Protein AF-A0A2V7K8F1-F1 (afdb_monomer)

Structure (mmCIF, N/CA/C/O backbone):
data_AF-A0A2V7K8F1-F1
#
_entry.id   AF-A0A2V7K8F1-F1
#
loop_
_atom_site.group_PDB
_atom_site.id
_atom_site.type_symbol
_atom_site.label_atom_id
_atom_site.label_alt_id
_atom_site.label_comp_id
_atom_site.label_asym_id
_atom_site.label_entity_id
_atom_site.label_seq_id
_atom_site.pdbx_PDB_ins_code
_atom_site.Cartn_x
_atom_site.Cartn_y
_atom_site.Cartn_z
_atom_site.occupancy
_atom_site.B_iso_or_equiv
_atom_site.auth_seq_id
_atom_site.auth_comp_id
_atom_site.auth_asym_id
_atom_site.auth_atom_id
_atom_site.pdbx_PDB_model_num
ATOM 1 N N . MET A 1 1 ? 19.273 -33.110 10.578 1.00 36.97 1 MET A N 1
ATOM 2 C CA . MET A 1 1 ? 19.042 -33.023 9.119 1.00 36.97 1 MET A CA 1
ATOM 3 C C . MET A 1 1 ? 17.799 -32.182 8.877 1.00 36.97 1 MET A C 1
ATOM 5 O O . MET A 1 1 ? 16.711 -32.636 9.210 1.00 36.97 1 MET A O 1
ATOM 9 N N . ALA A 1 2 ? 17.944 -30.954 8.376 1.00 42.84 2 ALA A N 1
ATOM 10 C CA . ALA A 1 2 ? 16.789 -30.142 8.000 1.00 42.84 2 ALA A CA 1
ATOM 11 C C . ALA A 1 2 ? 16.187 -30.711 6.704 1.00 42.84 2 ALA A C 1
ATOM 13 O O . ALA A 1 2 ? 16.859 -30.762 5.674 1.00 42.84 2 ALA A O 1
ATOM 14 N N . LYS A 1 3 ? 14.945 -31.201 6.762 1.00 48.69 3 LYS A N 1
ATOM 15 C CA . LYS A 1 3 ? 14.177 -31.565 5.565 1.00 48.69 3 LYS A CA 1
ATOM 16 C C . LYS A 1 3 ? 13.673 -30.269 4.939 1.00 48.69 3 LYS A C 1
ATOM 18 O O . LYS A 1 3 ? 12.760 -29.650 5.474 1.00 48.69 3 LYS A O 1
ATOM 23 N N . PHE A 1 4 ? 14.273 -29.852 3.830 1.00 51.81 4 PHE A N 1
ATOM 24 C CA . PHE A 1 4 ? 13.765 -28.722 3.060 1.00 51.81 4 PHE A CA 1
ATOM 25 C C . PHE A 1 4 ? 12.482 -29.146 2.340 1.00 51.81 4 PHE A C 1
ATOM 27 O O . PHE A 1 4 ? 12.483 -30.112 1.572 1.00 51.81 4 PHE A O 1
ATOM 34 N N . LEU A 1 5 ? 11.383 -28.438 2.599 1.00 60.62 5 LEU A N 1
ATOM 35 C CA . LEU A 1 5 ? 10.164 -28.553 1.806 1.00 60.62 5 LEU A CA 1
ATOM 36 C C . LEU A 1 5 ? 10.494 -28.114 0.374 1.00 60.62 5 LEU A C 1
ATOM 38 O O . LEU A 1 5 ? 10.787 -26.946 0.126 1.00 60.62 5 LEU A O 1
ATOM 42 N N . ARG A 1 6 ? 10.474 -29.058 -0.575 1.00 61.72 6 ARG A N 1
ATOM 43 C CA . ARG A 1 6 ? 10.545 -28.755 -2.011 1.00 61.72 6 ARG A CA 1
ATOM 44 C C . ARG A 1 6 ? 9.209 -28.153 -2.441 1.00 61.72 6 ARG A C 1
ATOM 46 O O . ARG A 1 6 ? 8.339 -28.862 -2.933 1.00 61.72 6 ARG A O 1
ATOM 53 N N . LEU A 1 7 ? 9.034 -26.860 -2.190 1.00 68.44 7 LEU A N 1
ATOM 54 C CA . LEU A 1 7 ? 7.883 -26.106 -2.674 1.00 68.44 7 LEU A CA 1
ATOM 55 C C . LEU A 1 7 ? 8.016 -25.889 -4.185 1.00 68.44 7 LEU A C 1
ATOM 57 O O . LEU A 1 7 ? 9.089 -25.532 -4.678 1.00 68.44 7 LEU A O 1
ATOM 61 N N . HIS A 1 8 ? 6.929 -26.108 -4.926 1.00 70.19 8 HIS A N 1
ATOM 62 C CA . HIS A 1 8 ? 6.876 -25.765 -6.343 1.00 70.19 8 HIS A CA 1
ATOM 63 C C . HIS A 1 8 ? 6.967 -24.235 -6.511 1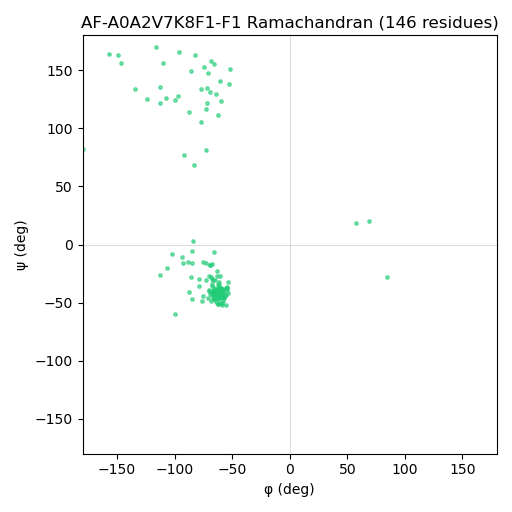.00 70.19 8 HIS A C 1
ATOM 65 O O . HIS A 1 8 ? 6.604 -23.476 -5.610 1.00 70.19 8 HIS A O 1
ATOM 71 N N . ARG A 1 9 ? 7.434 -23.749 -7.672 1.00 61.50 9 ARG A N 1
ATOM 72 C CA . ARG A 1 9 ? 7.704 -22.313 -7.918 1.00 61.50 9 ARG A CA 1
ATOM 73 C C . ARG A 1 9 ? 6.507 -21.399 -7.617 1.00 61.50 9 ARG A C 1
ATOM 75 O O . ARG A 1 9 ? 6.703 -20.277 -7.167 1.00 61.50 9 ARG A O 1
ATOM 82 N N . ASN A 1 10 ? 5.289 -21.896 -7.823 1.00 63.84 10 ASN A N 1
ATOM 83 C CA . ASN A 1 10 ? 4.044 -21.155 -7.580 1.00 63.84 10 ASN A CA 1
ATOM 84 C C . ASN A 1 10 ? 3.522 -21.291 -6.137 1.00 63.84 10 ASN A C 1
ATOM 86 O O . ASN A 1 10 ? 2.702 -20.485 -5.696 1.00 63.84 10 ASN A O 1
ATOM 90 N N . ASP A 1 11 ? 4.032 -22.266 -5.385 1.00 71.62 11 ASP A N 1
ATOM 91 C CA . ASP A 1 11 ? 3.659 -22.485 -3.987 1.00 71.62 11 ASP A CA 1
ATOM 92 C C . ASP A 1 11 ? 4.511 -21.623 -3.057 1.00 71.62 11 ASP A C 1
ATOM 94 O O . ASP A 1 11 ? 4.031 -21.190 -2.016 1.00 71.62 11 ASP A O 1
ATOM 98 N N . LEU A 1 12 ? 5.740 -21.285 -3.465 1.00 70.88 12 LEU A N 1
ATOM 99 C CA . LEU A 1 12 ? 6.649 -20.406 -2.722 1.00 70.88 12 LEU A CA 1
ATOM 100 C C . LEU A 1 12 ? 6.033 -19.032 -2.388 1.00 70.88 12 LEU A C 1
ATOM 102 O O . LEU A 1 12 ? 6.005 -18.689 -1.207 1.00 70.88 12 LEU A O 1
ATOM 106 N N . PRO A 1 13 ? 5.472 -18.260 -3.345 1.00 67.62 13 PRO A N 1
ATOM 107 C CA . PRO A 1 13 ? 4.810 -16.991 -3.033 1.00 67.62 13 PRO A CA 1
ATOM 108 C C . PRO A 1 13 ? 3.596 -17.161 -2.115 1.00 67.62 13 PRO A C 1
ATOM 110 O O . PRO A 1 13 ? 3.310 -16.302 -1.282 1.00 67.62 13 PRO A O 1
ATOM 113 N N . THR A 1 14 ? 2.878 -18.277 -2.252 1.00 70.12 14 THR A N 1
ATOM 114 C CA . THR A 1 14 ? 1.698 -18.579 -1.438 1.00 70.12 14 THR A CA 1
ATOM 115 C C . THR A 1 14 ? 2.099 -18.912 -0.004 1.00 70.12 14 THR A C 1
ATOM 117 O O . THR A 1 14 ? 1.523 -18.356 0.928 1.00 70.12 14 THR A O 1
ATOM 120 N N . CYS A 1 15 ? 3.112 -19.757 0.185 1.00 68.50 15 CYS A N 1
ATOM 121 C CA . CYS A 1 15 ? 3.670 -20.109 1.485 1.00 68.50 15 CYS A CA 1
ATOM 122 C C . CYS A 1 15 ? 4.319 -18.905 2.164 1.00 68.50 15 CYS A C 1
ATOM 124 O O . CYS A 1 15 ? 4.002 -18.655 3.318 1.00 68.50 15 CYS A O 1
ATOM 126 N N . ALA A 1 16 ? 5.113 -18.106 1.446 1.00 67.50 16 ALA A N 1
ATOM 127 C CA . ALA A 1 16 ? 5.684 -16.868 1.975 1.00 67.50 16 ALA A CA 1
ATOM 128 C C . ALA A 1 16 ? 4.586 -15.893 2.428 1.00 67.50 16 ALA A C 1
ATOM 130 O O . ALA A 1 16 ? 4.674 -15.309 3.504 1.00 67.50 16 ALA A O 1
ATOM 131 N N . ARG A 1 17 ? 3.494 -15.768 1.659 1.00 66.31 17 ARG A N 1
ATOM 132 C CA . ARG A 1 17 ? 2.326 -14.974 2.065 1.00 66.31 17 ARG A CA 1
ATOM 133 C C . ARG A 1 17 ? 1.648 -15.541 3.313 1.00 66.31 17 ARG A C 1
ATOM 135 O O . ARG A 1 17 ? 1.252 -14.769 4.177 1.00 66.31 17 ARG A O 1
ATOM 142 N N . VAL A 1 18 ? 1.493 -16.861 3.406 1.00 66.69 18 VAL A N 1
ATOM 143 C CA . VAL A 1 18 ? 0.885 -17.529 4.569 1.00 66.69 18 VAL A CA 1
ATOM 144 C C . VAL A 1 18 ? 1.768 -17.400 5.810 1.00 66.69 18 VAL A C 1
ATOM 146 O O . VAL A 1 18 ? 1.238 -17.154 6.887 1.00 66.69 18 VAL A O 1
ATOM 149 N N . GLU A 1 19 ? 3.087 -17.531 5.684 1.00 65.81 19 GLU A N 1
ATOM 150 C CA . GLU A 1 19 ? 4.033 -17.334 6.787 1.00 65.81 19 GLU A CA 1
ATOM 151 C C . GLU A 1 19 ? 4.045 -15.884 7.259 1.00 65.81 19 GLU A C 1
ATOM 153 O O . GLU A 1 19 ? 3.835 -15.652 8.444 1.00 65.81 19 GLU A O 1
ATOM 158 N N . ARG A 1 20 ? 4.120 -14.906 6.347 1.00 62.34 20 ARG A N 1
ATOM 159 C CA . ARG A 1 20 ? 3.976 -13.484 6.701 1.00 62.34 20 ARG A CA 1
ATOM 160 C C . ARG A 1 20 ? 2.636 -13.208 7.375 1.00 62.34 20 ARG A C 1
ATOM 162 O O . ARG A 1 20 ? 2.586 -12.568 8.414 1.00 62.34 20 ARG A O 1
ATOM 169 N N . ALA A 1 21 ? 1.535 -13.746 6.849 1.00 59.69 21 ALA A N 1
ATOM 170 C CA . ALA A 1 21 ? 0.218 -13.595 7.470 1.00 59.69 21 ALA A CA 1
ATOM 171 C C . ALA A 1 21 ? 0.127 -14.248 8.865 1.00 59.69 21 ALA A C 1
ATOM 173 O O . ALA A 1 21 ? -0.667 -13.801 9.693 1.00 59.69 21 ALA A O 1
ATOM 174 N N . ARG A 1 22 ? 0.928 -15.289 9.138 1.00 56.00 22 ARG A N 1
ATOM 175 C CA . ARG A 1 22 ? 1.053 -15.925 10.460 1.00 56.00 22 ARG A CA 1
ATOM 176 C C . ARG A 1 22 ? 1.949 -15.120 11.405 1.00 56.00 22 ARG A C 1
ATOM 178 O O . ARG A 1 22 ? 1.626 -15.045 12.586 1.00 56.00 22 ARG A O 1
ATOM 185 N N . GLU A 1 23 ? 3.009 -14.486 10.903 1.00 55.19 23 GLU A N 1
ATOM 186 C CA . GLU A 1 23 ? 3.848 -13.546 11.667 1.00 55.19 23 GLU A CA 1
ATOM 187 C C . GLU A 1 23 ? 3.092 -12.262 12.044 1.00 55.19 23 GLU A C 1
ATOM 189 O O . GLU A 1 23 ? 3.317 -11.703 13.115 1.00 55.19 23 GLU A O 1
ATOM 194 N N . VAL A 1 24 ? 2.129 -11.830 11.219 1.00 52.22 24 VAL A N 1
ATOM 195 C CA . VAL A 1 24 ? 1.341 -10.593 11.410 1.00 52.22 24 VAL A CA 1
ATOM 196 C C . VAL A 1 24 ? 0.431 -10.619 12.652 1.00 52.22 24 VAL A C 1
ATOM 198 O O . VAL A 1 24 ? -0.123 -9.590 13.050 1.00 52.22 24 VAL A O 1
ATOM 201 N N . VAL A 1 25 ? 0.319 -11.744 13.363 1.00 47.34 25 VAL A N 1
ATOM 202 C CA . VAL A 1 25 ? -0.345 -11.774 14.675 1.00 47.34 25 VAL A CA 1
ATOM 203 C C . VAL A 1 25 ? 0.645 -11.335 15.768 1.00 47.34 25 VAL A C 1
ATOM 205 O O . VAL A 1 25 ? 1.056 -12.130 16.610 1.00 47.34 25 VAL A O 1
ATOM 208 N N . GLY A 1 26 ? 1.043 -10.050 15.774 1.00 48.94 26 GLY A N 1
ATOM 209 C CA . GLY A 1 26 ? 2.011 -9.567 16.770 1.00 48.94 26 GLY A CA 1
ATOM 210 C C . GLY A 1 26 ? 2.449 -8.090 16.758 1.00 48.94 26 GLY A C 1
ATOM 211 O O . GLY A 1 26 ? 3.577 -7.779 16.411 1.00 48.94 26 GLY A O 1
ATOM 212 N N . ARG A 1 27 ? 1.624 -7.219 17.360 1.00 54.94 27 ARG A N 1
ATOM 213 C CA . ARG A 1 27 ? 1.977 -6.053 18.222 1.00 54.94 27 ARG A CA 1
ATOM 214 C C . ARG A 1 27 ? 2.338 -4.664 17.664 1.00 54.94 27 ARG A C 1
ATOM 216 O O . ARG A 1 27 ? 2.059 -3.718 18.407 1.00 54.94 27 ARG A O 1
ATOM 223 N N . ARG A 1 28 ? 2.896 -4.448 16.466 1.00 73.88 28 ARG A N 1
ATOM 224 C CA . ARG A 1 28 ? 3.300 -3.077 16.060 1.00 73.88 28 ARG A CA 1
ATOM 225 C C . ARG A 1 28 ? 2.246 -2.387 15.184 1.00 73.88 28 ARG A C 1
ATOM 227 O O . ARG A 1 28 ? 1.751 -2.951 14.215 1.00 73.88 28 ARG A O 1
ATOM 234 N N . ARG A 1 29 ? 1.846 -1.167 15.570 1.00 83.31 29 ARG A N 1
ATOM 235 C CA . ARG A 1 29 ? 0.940 -0.340 14.757 1.00 83.31 29 ARG A CA 1
ATOM 236 C C . ARG A 1 29 ? 1.683 0.15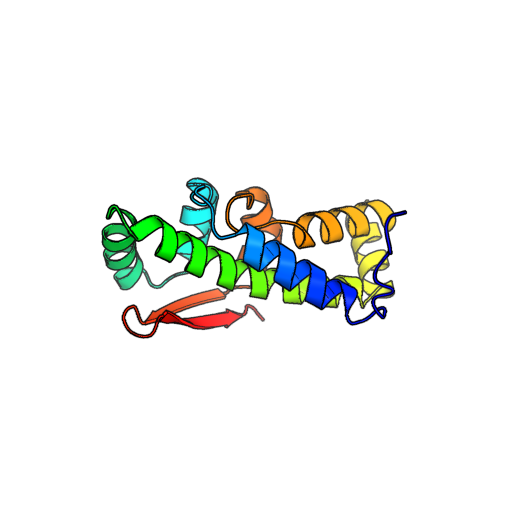3 13.507 1.00 83.31 29 ARG A C 1
ATOM 238 O O . ARG A 1 29 ? 2.878 0.430 13.625 1.00 83.31 29 ARG A O 1
ATOM 245 N N . PRO A 1 30 ? 0.984 0.324 12.370 1.00 87.88 30 PRO A N 1
ATOM 246 C CA . PRO A 1 30 ? 1.539 1.001 11.204 1.00 87.88 30 PRO A CA 1
ATOM 247 C C . PRO A 1 30 ? 2.120 2.368 11.562 1.00 87.88 30 PRO A C 1
ATOM 249 O O . PRO A 1 30 ? 1.622 3.032 12.484 1.00 87.88 30 PRO A O 1
ATOM 252 N N . ASP A 1 31 ? 3.128 2.802 10.805 1.00 92.19 31 ASP A N 1
ATOM 253 C CA . ASP A 1 31 ? 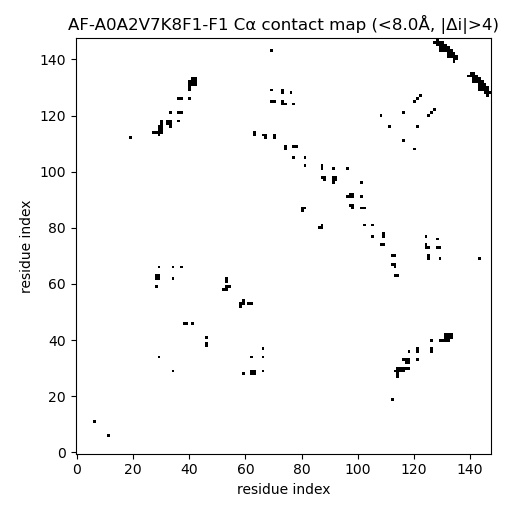3.709 4.131 10.962 1.00 92.19 31 ASP A CA 1
ATOM 254 C C . ASP A 1 31 ? 2.623 5.223 10.906 1.00 92.19 31 ASP A C 1
ATOM 256 O O . ASP A 1 31 ? 1.680 5.179 10.110 1.00 92.19 31 ASP A O 1
ATOM 260 N N . VAL A 1 32 ? 2.738 6.221 11.786 1.00 91.88 32 VAL A N 1
ATOM 261 C CA . VAL A 1 32 ? 1.706 7.254 11.955 1.00 91.88 32 VAL A CA 1
ATOM 262 C C . VAL A 1 32 ? 1.597 8.142 10.716 1.00 91.88 32 VAL A C 1
ATOM 264 O O . VAL A 1 32 ? 0.496 8.586 10.382 1.00 91.88 32 VAL A O 1
ATOM 267 N N . ARG A 1 33 ? 2.711 8.431 10.035 1.00 95.38 33 ARG A N 1
ATOM 268 C CA . ARG A 1 33 ? 2.709 9.244 8.813 1.00 95.38 33 ARG A CA 1
ATOM 269 C C . ARG A 1 33 ? 2.186 8.428 7.634 1.00 95.38 33 ARG A C 1
ATOM 271 O O . ARG A 1 33 ? 1.298 8.920 6.941 1.00 95.38 33 ARG A O 1
ATOM 278 N N . ALA A 1 34 ? 2.623 7.178 7.480 1.00 94.62 34 ALA A N 1
ATOM 279 C CA . ALA A 1 34 ? 2.088 6.268 6.464 1.00 94.62 34 ALA A CA 1
ATOM 280 C C . ALA A 1 34 ? 0.564 6.099 6.609 1.00 94.62 34 ALA A C 1
ATOM 282 O O . ALA A 1 34 ? -0.187 6.231 5.640 1.00 94.62 34 ALA A O 1
ATOM 283 N N . TRP A 1 35 ? 0.084 5.924 7.845 1.00 93.88 35 TRP A N 1
ATOM 284 C CA . TRP A 1 35 ? -1.343 5.865 8.148 1.00 93.88 35 TRP A CA 1
ATOM 285 C C . TRP A 1 35 ? -2.095 7.135 7.746 1.00 93.88 35 TRP A C 1
ATOM 287 O O . TRP A 1 35 ? -3.181 7.040 7.181 1.00 93.88 35 TRP A O 1
ATOM 297 N N . LYS A 1 36 ? -1.545 8.325 8.012 1.00 93.88 36 LYS A N 1
ATOM 298 C CA . LYS A 1 36 ? -2.188 9.591 7.621 1.00 93.88 36 LYS A CA 1
ATOM 299 C C . LYS A 1 36 ? -2.342 9.710 6.106 1.00 93.88 36 LYS A C 1
ATOM 301 O O . LYS A 1 36 ? -3.408 10.124 5.658 1.00 93.88 36 LYS A O 1
ATOM 306 N N . LEU A 1 37 ? -1.322 9.320 5.339 1.00 95.56 37 LEU A N 1
ATOM 307 C CA . LEU A 1 37 ? -1.378 9.318 3.873 1.00 95.56 37 LEU A CA 1
ATOM 308 C C . LEU A 1 37 ? -2.477 8.380 3.362 1.00 95.56 37 LEU A C 1
ATOM 310 O O . LEU A 1 37 ? -3.296 8.771 2.535 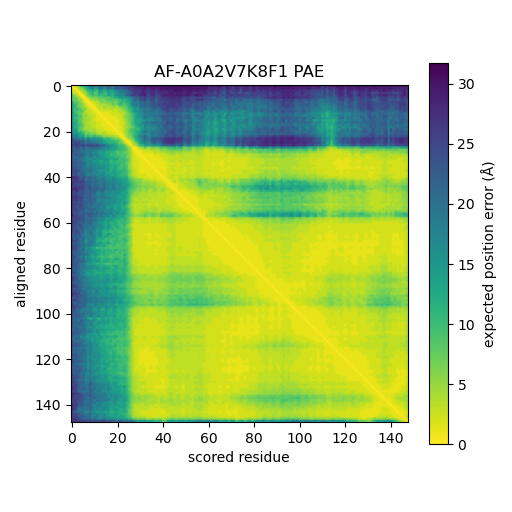1.00 95.56 37 LEU A O 1
ATOM 314 N N . MET A 1 38 ? -2.557 7.168 3.913 1.00 92.62 38 MET A N 1
ATOM 315 C CA . MET A 1 38 ? -3.609 6.215 3.556 1.00 92.62 38 MET A CA 1
ATOM 316 C C . MET A 1 38 ? -5.000 6.684 3.984 1.00 92.62 38 MET A C 1
ATOM 318 O O . MET A 1 38 ? -5.955 6.547 3.224 1.00 92.62 38 MET A O 1
ATOM 322 N N . LEU A 1 39 ? -5.135 7.266 5.177 1.00 93.06 39 LEU A N 1
ATOM 323 C CA . LEU A 1 39 ? -6.404 7.799 5.666 1.00 93.06 39 LEU A CA 1
ATOM 324 C C . LEU A 1 39 ? -6.924 8.929 4.772 1.00 93.06 39 LEU A C 1
ATOM 326 O O . LEU A 1 39 ? -8.132 9.015 4.560 1.00 93.06 39 LEU A O 1
ATOM 330 N N . ALA A 1 40 ? -6.028 9.748 4.216 1.00 93.06 40 ALA A N 1
ATOM 331 C CA . ALA A 1 40 ? -6.379 10.845 3.320 1.00 93.06 40 ALA A CA 1
ATOM 332 C C . ALA A 1 40 ? -7.039 10.378 2.008 1.00 93.06 40 ALA A C 1
ATOM 334 O O . ALA A 1 40 ? -7.786 11.144 1.406 1.00 93.06 40 ALA A O 1
ATOM 335 N N . LEU A 1 41 ? -6.819 9.122 1.596 1.00 91.50 41 LEU A N 1
ATOM 336 C CA . LEU A 1 41 ? -7.514 8.500 0.462 1.00 91.50 41 LEU A CA 1
ATOM 337 C C . LEU A 1 41 ? -8.968 8.096 0.786 1.00 91.50 41 LEU A C 1
ATOM 339 O O . LEU A 1 41 ? -9.735 7.775 -0.119 1.00 91.50 41 LEU A O 1
ATOM 343 N N . GLY A 1 42 ? -9.353 8.054 2.063 1.00 88.12 42 GLY A N 1
ATOM 344 C CA . GLY A 1 42 ? -10.717 7.730 2.482 1.00 88.12 42 GLY A CA 1
ATOM 345 C C . GLY A 1 42 ? -11.659 8.934 2.408 1.00 88.12 42 GLY A C 1
ATOM 346 O O . GLY A 1 42 ? -11.227 10.085 2.395 1.00 88.12 42 GLY A O 1
ATOM 347 N N . GLU A 1 43 ? -12.969 8.693 2.430 1.00 84.00 43 GLU A N 1
ATOM 348 C CA . GLU A 1 43 ? -13.973 9.766 2.422 1.00 84.00 43 GLU A CA 1
ATOM 349 C C . GLU A 1 43 ? -13.889 10.652 3.693 1.00 84.00 43 GLU A C 1
ATOM 351 O O . GLU A 1 43 ? -13.929 10.112 4.807 1.00 84.00 43 GLU A O 1
ATOM 356 N N . PRO A 1 44 ? -13.840 12.000 3.590 1.00 81.62 44 PRO A N 1
ATOM 357 C CA . PRO A 1 44 ? -13.592 12.894 4.732 1.00 81.62 44 PRO A CA 1
ATOM 358 C C . PRO A 1 44 ? -14.548 12.712 5.921 1.00 81.62 44 PRO A C 1
ATOM 360 O O . PRO A 1 44 ? -14.136 12.790 7.082 1.00 81.62 44 PRO A O 1
ATOM 363 N N . ALA A 1 45 ? -15.827 12.435 5.652 1.00 78.06 45 ALA A N 1
ATOM 364 C CA . ALA A 1 45 ? -16.822 12.183 6.692 1.00 78.06 45 ALA A CA 1
ATOM 365 C C . ALA A 1 45 ? -16.494 10.912 7.499 1.00 78.06 45 ALA A C 1
ATOM 367 O O . ALA A 1 45 ? -16.610 10.891 8.728 1.00 78.06 45 ALA A O 1
ATOM 368 N N . ARG A 1 46 ? -16.012 9.867 6.816 1.00 79.56 46 ARG A N 1
ATOM 369 C CA . ARG A 1 46 ? -15.649 8.580 7.418 1.00 79.56 46 ARG A CA 1
ATOM 370 C C . ARG A 1 46 ? -14.290 8.622 8.107 1.00 79.56 46 ARG A C 1
ATOM 372 O O . ARG A 1 46 ? -14.132 7.959 9.131 1.00 79.56 46 ARG A O 1
ATOM 379 N N . GLN A 1 47 ? -13.355 9.456 7.641 1.00 85.31 47 GLN A N 1
ATOM 380 C CA . GLN A 1 47 ? -12.039 9.634 8.272 1.00 85.31 47 GLN A CA 1
ATOM 381 C C . GLN A 1 47 ? -12.151 9.976 9.766 1.00 85.31 47 GLN A C 1
ATOM 383 O O . GLN A 1 47 ? -11.430 9.410 10.585 1.00 85.31 47 GLN A O 1
ATOM 388 N N . ARG A 1 48 ? -13.091 10.853 10.152 1.00 84.25 48 ARG A N 1
ATOM 389 C CA . ARG A 1 48 ? -13.300 11.237 11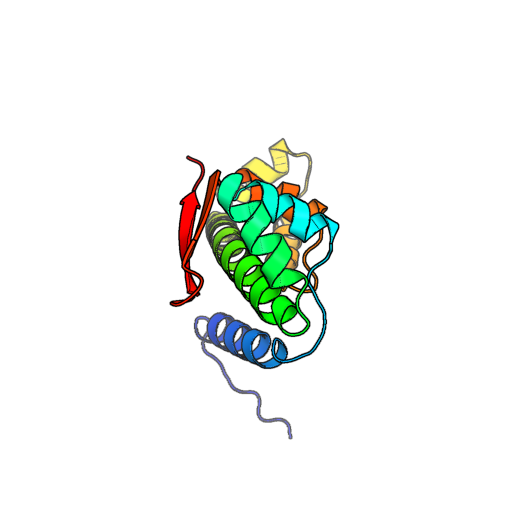.564 1.00 84.25 48 ARG A CA 1
ATOM 390 C C . ARG A 1 48 ? -13.808 10.075 12.413 1.00 84.25 48 ARG A C 1
ATOM 392 O O . ARG A 1 48 ? -13.300 9.839 13.510 1.00 84.25 48 ARG A O 1
ATOM 399 N N . THR A 1 49 ? -14.805 9.348 11.915 1.00 86.69 49 THR A N 1
ATOM 400 C CA . THR A 1 49 ? -15.361 8.169 12.596 1.00 86.69 49 THR A CA 1
ATOM 401 C C . THR A 1 49 ? -14.297 7.093 12.761 1.00 86.69 49 THR A C 1
ATOM 403 O O . THR A 1 49 ? -14.151 6.514 13.839 1.00 86.69 49 THR A O 1
ATOM 406 N N . LEU A 1 50 ? -13.503 6.874 11.718 1.00 88.31 50 LEU A N 1
ATOM 407 C CA . LEU A 1 50 ? -12.430 5.900 11.721 1.00 88.31 50 LEU A CA 1
ATOM 408 C C . LEU A 1 50 ? -11.295 6.295 12.669 1.00 88.31 50 LEU A C 1
ATOM 410 O O . LEU A 1 50 ? -10.852 5.464 13.456 1.00 88.31 50 LEU A O 1
ATOM 414 N N . ALA A 1 51 ? -10.881 7.565 12.675 1.00 85.44 51 ALA A N 1
ATOM 415 C CA . ALA A 1 51 ? -9.871 8.072 13.602 1.00 85.44 51 ALA A CA 1
ATOM 416 C C . ALA A 1 51 ? -10.284 7.836 15.064 1.00 85.44 51 ALA A C 1
ATOM 418 O O . ALA A 1 51 ? -9.479 7.368 15.868 1.00 85.44 51 ALA A O 1
ATOM 419 N N . ARG A 1 52 ? -11.564 8.060 15.397 1.00 87.69 52 ARG A N 1
ATOM 420 C CA . ARG A 1 52 ? -12.115 7.756 16.730 1.00 87.69 52 ARG A CA 1
ATOM 421 C C . ARG A 1 52 ? -12.079 6.263 17.056 1.00 87.69 52 ARG A C 1
ATOM 423 O O . ARG A 1 52 ? -11.808 5.903 18.196 1.00 87.69 52 ARG A O 1
ATOM 430 N N . ARG A 1 53 ? -12.362 5.389 16.084 1.00 87.81 53 ARG A N 1
ATOM 431 C CA . ARG A 1 53 ? -12.311 3.926 16.263 1.00 87.81 53 ARG A CA 1
ATOM 432 C C . ARG A 1 53 ? -10.876 3.427 16.448 1.00 87.81 53 ARG A C 1
ATOM 434 O O . ARG A 1 53 ? -10.638 2.634 17.346 1.00 87.81 53 ARG A O 1
ATOM 441 N N . VAL A 1 54 ? -9.922 3.933 15.667 1.00 88.69 54 VAL A N 1
ATOM 442 C CA . VAL A 1 54 ? -8.496 3.560 15.751 1.00 88.69 54 VAL A CA 1
ATOM 443 C C . VAL A 1 54 ? -7.832 4.060 17.046 1.00 88.69 54 VAL A C 1
ATOM 445 O O . VAL A 1 54 ? -6.893 3.437 17.551 1.00 88.69 54 VAL A O 1
ATOM 448 N N . ALA A 1 55 ? -8.332 5.160 17.616 1.00 87.12 55 ALA A N 1
ATOM 449 C CA . ALA A 1 55 ? -7.877 5.674 18.907 1.00 87.12 55 ALA A CA 1
ATOM 450 C C . ALA A 1 55 ? -8.280 4.787 20.101 1.00 87.12 55 ALA A C 1
ATOM 452 O O . ALA A 1 55 ? -7.688 4.912 21.172 1.00 87.12 55 ALA A O 1
ATOM 453 N N . LYS A 1 56 ? -9.260 3.884 19.942 1.00 88.56 56 LYS A N 1
ATOM 454 C CA . LYS A 1 56 ? -9.623 2.924 20.992 1.00 88.56 56 LYS A CA 1
ATOM 455 C C . LYS A 1 56 ? -8.496 1.895 21.216 1.00 88.56 56 LYS A C 1
ATOM 457 O O . LYS A 1 56 ? -7.680 1.679 20.311 1.00 88.56 56 LYS A O 1
ATOM 462 N N . PRO A 1 57 ? -8.432 1.240 22.392 1.00 77.38 57 PRO A N 1
ATOM 463 C CA . PRO A 1 57 ? -7.382 0.264 22.704 1.00 77.38 57 PRO A CA 1
ATOM 464 C C . PRO A 1 57 ? -7.256 -0.873 21.674 1.00 77.38 57 PRO A C 1
ATOM 466 O O . PRO A 1 57 ? -6.150 -1.271 21.318 1.00 77.38 57 PRO A O 1
ATOM 469 N N . ASP A 1 58 ? -8.380 -1.330 21.125 1.00 76.75 58 ASP A N 1
ATOM 470 C CA . ASP A 1 58 ? -8.508 -2.368 20.095 1.00 76.75 58 ASP A CA 1
ATOM 471 C C . ASP A 1 58 ? -8.343 -1.846 18.652 1.00 76.75 58 ASP A C 1
ATOM 473 O O . ASP A 1 58 ? -8.270 -2.618 17.693 1.00 76.75 58 ASP A O 1
ATOM 477 N N . GLY A 1 59 ? -8.218 -0.528 18.479 1.00 85.75 59 GLY A N 1
ATOM 478 C CA . GLY A 1 59 ? -8.176 0.139 17.181 1.00 85.75 59 GLY A CA 1
ATOM 479 C C . GLY A 1 59 ? -6.936 -0.158 16.331 1.00 85.75 59 GLY A C 1
ATOM 480 O O . GLY A 1 59 ? -6.961 0.049 15.119 1.00 85.75 59 GLY A O 1
ATOM 481 N N . GLY A 1 60 ? -5.868 -0.690 16.936 1.00 87.38 60 GLY A N 1
ATOM 482 C CA . GLY A 1 60 ? -4.657 -1.093 16.214 1.00 87.38 60 GLY A CA 1
ATOM 483 C C . GLY A 1 60 ? -4.917 -2.209 15.199 1.00 87.38 60 GLY A C 1
ATOM 484 O O . GLY A 1 60 ? -4.417 -2.141 14.083 1.00 87.38 60 GLY A O 1
ATOM 485 N N . ALA A 1 61 ? -5.770 -3.183 15.535 1.00 86.94 61 ALA A N 1
ATOM 486 C CA . ALA A 1 61 ? -6.113 -4.271 14.618 1.00 86.94 61 ALA A CA 1
ATOM 487 C C . ALA A 1 61 ? -6.884 -3.766 13.387 1.00 86.94 61 ALA A C 1
ATOM 489 O O . ALA A 1 61 ? -6.653 -4.231 12.272 1.00 86.94 61 ALA A O 1
ATOM 490 N N . LEU A 1 62 ? -7.770 -2.781 13.578 1.00 88.88 62 LEU A N 1
ATOM 491 C CA . LEU A 1 62 ? -8.484 -2.127 12.480 1.00 88.88 62 LEU A CA 1
ATOM 492 C C . LEU A 1 62 ? -7.522 -1.343 11.580 1.00 88.88 62 LEU A C 1
ATOM 494 O O . LEU A 1 62 ? -7.630 -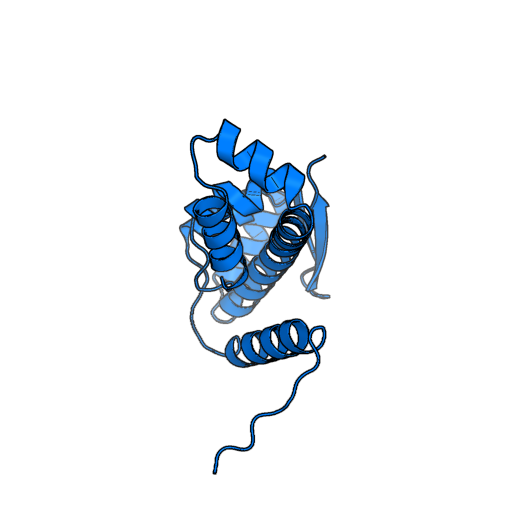1.416 10.359 1.00 88.88 62 LEU A O 1
ATOM 498 N N . GLN A 1 63 ? -6.566 -0.626 12.176 1.00 91.00 63 GLN A N 1
ATOM 499 C CA . GLN A 1 63 ? -5.539 0.102 11.435 1.00 91.00 63 GLN A CA 1
ATOM 500 C C . GLN A 1 63 ? -4.697 -0.856 10.577 1.00 91.00 63 GLN A C 1
ATOM 502 O O . GLN A 1 63 ? -4.582 -0.647 9.372 1.00 91.00 63 GLN A O 1
ATOM 507 N N . SER A 1 64 ? -4.176 -1.939 11.163 1.00 90.81 64 SER A N 1
ATOM 508 C CA . SER A 1 64 ? -3.373 -2.938 10.444 1.00 90.81 64 SER A CA 1
ATOM 509 C C . SER A 1 64 ? -4.160 -3.652 9.347 1.00 90.81 64 SER A C 1
ATOM 511 O O . SER A 1 64 ? -3.610 -3.902 8.280 1.00 90.81 64 SER A O 1
ATOM 513 N N . LEU A 1 65 ? -5.449 -3.938 9.566 1.00 91.25 65 LEU A N 1
ATOM 514 C CA . LEU A 1 65 ? -6.320 -4.502 8.534 1.00 91.25 65 LEU A CA 1
ATOM 515 C C . LEU A 1 65 ? -6.394 -3.580 7.313 1.00 91.25 65 LEU A C 1
ATOM 517 O O . LEU A 1 65 ? -6.182 -4.026 6.190 1.00 91.25 65 LEU A O 1
ATOM 521 N N . ILE A 1 66 ? -6.698 -2.301 7.536 1.00 92.38 66 ILE A N 1
ATOM 522 C CA . ILE A 1 66 ? -6.886 -1.330 6.454 1.00 92.38 66 ILE A CA 1
ATOM 523 C C . ILE A 1 66 ? -5.580 -1.135 5.687 1.00 92.38 66 ILE A C 1
ATOM 525 O O . ILE A 1 66 ? -5.567 -1.258 4.463 1.00 92.38 66 ILE A O 1
ATOM 529 N N . VAL A 1 67 ? -4.479 -0.894 6.405 1.00 94.62 67 VAL A N 1
ATOM 530 C CA . VAL A 1 67 ? -3.149 -0.736 5.802 1.00 94.62 67 VAL A CA 1
ATOM 531 C C . VAL A 1 67 ? -2.761 -1.991 5.022 1.00 94.62 67 VAL A C 1
ATOM 533 O O . VAL A 1 67 ? -2.347 -1.886 3.871 1.00 94.62 67 VAL A O 1
ATOM 536 N N . GLY A 1 68 ? -2.972 -3.177 5.599 1.00 93.62 68 GLY A N 1
ATOM 537 C CA . GLY A 1 68 ? -2.682 -4.452 4.950 1.00 93.62 68 GLY A CA 1
ATOM 538 C C . GLY A 1 68 ? -3.447 -4.642 3.641 1.00 93.62 68 GLY A C 1
ATOM 539 O O . GLY A 1 68 ? -2.852 -5.023 2.640 1.00 93.62 68 GLY A O 1
ATOM 540 N N . ARG A 1 69 ? -4.744 -4.311 3.594 1.00 94.50 69 ARG A N 1
ATOM 541 C CA . ARG A 1 69 ? -5.543 -4.432 2.361 1.00 94.50 69 ARG A CA 1
ATOM 542 C C . ARG A 1 69 ? -5.108 -3.466 1.264 1.00 94.50 69 ARG A C 1
ATOM 544 O O . ARG A 1 69 ? -5.049 -3.856 0.100 1.00 94.50 69 ARG A O 1
ATOM 551 N N . LEU A 1 70 ? -4.796 -2.220 1.615 1.00 96.12 70 LEU A N 1
ATOM 552 C CA . LEU A 1 70 ? -4.285 -1.242 0.649 1.00 96.12 70 LEU A CA 1
ATOM 553 C C . LEU A 1 70 ? -2.897 -1.651 0.131 1.00 96.12 70 LEU A C 1
ATOM 555 O O . LEU A 1 70 ? -2.633 -1.556 -1.069 1.00 96.12 70 LEU A O 1
ATOM 559 N N . LEU A 1 71 ? -2.043 -2.167 1.018 1.00 96.31 71 LEU A N 1
ATOM 560 C CA . LEU A 1 71 ? -0.729 -2.698 0.673 1.00 96.31 71 LEU A CA 1
ATOM 561 C C . LEU A 1 71 ? -0.830 -3.908 -0.267 1.00 96.31 71 LEU A C 1
ATOM 563 O O . LEU A 1 71 ? -0.147 -3.933 -1.286 1.00 96.31 71 LEU A O 1
ATOM 567 N N . GLU A 1 72 ? -1.726 -4.863 0.003 1.00 95.00 72 GLU A N 1
ATOM 568 C CA . GLU A 1 72 ? -1.976 -6.022 -0.871 1.00 95.00 72 GLU A CA 1
ATOM 569 C C . GLU A 1 72 ? -2.326 -5.594 -2.304 1.00 95.00 72 GLU A C 1
ATOM 571 O O . GLU A 1 72 ? -1.816 -6.163 -3.275 1.00 95.00 72 GLU A O 1
ATOM 576 N N . VAL A 1 73 ? -3.173 -4.568 -2.445 1.00 96.00 73 VAL A N 1
ATOM 577 C CA . VAL A 1 73 ? -3.532 -4.008 -3.752 1.00 96.00 73 VAL A CA 1
ATOM 578 C C . VAL A 1 73 ? -2.301 -3.431 -4.447 1.00 96.00 73 VAL A C 1
ATOM 580 O O . VAL A 1 73 ? -2.031 -3.802 -5.591 1.00 96.00 73 VAL A O 1
ATOM 583 N N . ALA A 1 74 ? -1.529 -2.578 -3.767 1.00 97.00 74 ALA A N 1
ATOM 584 C CA . ALA A 1 74 ? -0.311 -1.973 -4.310 1.00 97.00 74 ALA A CA 1
ATOM 585 C C . ALA A 1 74 ? 0.734 -3.027 -4.724 1.00 97.00 74 ALA A C 1
ATOM 587 O O . ALA A 1 74 ? 1.257 -2.984 -5.841 1.00 97.00 74 ALA A O 1
ATOM 588 N N . GLN A 1 75 ? 0.969 -4.035 -3.882 1.00 97.06 75 GLN A N 1
ATOM 589 C CA . GLN A 1 75 ? 1.863 -5.159 -4.173 1.00 97.06 75 GLN A CA 1
ATOM 590 C C . GLN A 1 75 ? 1.390 -5.973 -5.386 1.00 97.06 75 GLN A C 1
ATOM 592 O O . GLN A 1 75 ? 2.210 -6.452 -6.168 1.00 97.06 75 GLN A O 1
ATOM 597 N N . GLY A 1 76 ? 0.078 -6.078 -5.614 1.00 96.06 76 GLY A N 1
ATOM 598 C CA . GLY A 1 76 ? -0.476 -6.668 -6.833 1.00 96.06 76 GLY A CA 1
ATOM 599 C C . GLY A 1 76 ? -0.031 -5.952 -8.116 1.00 96.06 76 GLY A C 1
ATOM 600 O O . GLY A 1 76 ? 0.258 -6.613 -9.113 1.00 96.06 76 GLY A O 1
ATOM 601 N N . PHE A 1 77 ? 0.079 -4.618 -8.102 1.00 95.81 77 PHE A N 1
ATOM 602 C CA . PHE A 1 77 ? 0.630 -3.861 -9.236 1.00 95.81 77 PHE A CA 1
ATOM 603 C C . PHE A 1 77 ? 2.130 -4.076 -9.401 1.00 95.81 77 PHE A C 1
ATOM 605 O O . PHE A 1 77 ? 2.607 -4.179 -10.528 1.00 95.81 77 PHE A O 1
ATOM 612 N N . VAL A 1 78 ? 2.869 -4.154 -8.296 1.00 96.19 78 VAL A N 1
ATOM 613 C CA . VAL A 1 78 ? 4.318 -4.378 -8.338 1.00 96.19 78 VAL A CA 1
ATOM 614 C C . VAL A 1 78 ? 4.654 -5.755 -8.906 1.00 96.19 78 VAL A C 1
ATOM 616 O O . VAL A 1 78 ? 5.546 -5.848 -9.744 1.00 96.19 78 VAL A O 1
ATOM 619 N N . ARG A 1 79 ? 3.889 -6.799 -8.560 1.00 96.38 79 ARG A N 1
ATOM 620 C CA . ARG A 1 79 ? 4.024 -8.129 -9.185 1.00 96.38 79 ARG A CA 1
ATOM 621 C C . ARG A 1 79 ? 3.831 -8.063 -10.701 1.00 96.38 79 ARG A C 1
ATOM 623 O O . ARG A 1 79 ? 4.708 -8.501 -11.429 1.00 96.38 79 ARG A O 1
ATOM 630 N N . ARG A 1 80 ? 2.767 -7.401 -11.172 1.00 94.75 80 ARG A N 1
ATOM 631 C CA . ARG A 1 80 ? 2.539 -7.201 -12.616 1.00 94.75 80 ARG A CA 1
ATOM 632 C C . ARG A 1 80 ? 3.680 -6.435 -13.295 1.00 94.75 80 ARG A C 1
ATOM 634 O O . ARG A 1 80 ? 4.041 -6.762 -14.416 1.00 94.75 80 ARG A O 1
ATOM 641 N N . LYS A 1 81 ? 4.262 -5.437 -12.620 1.00 93.44 81 LYS A N 1
ATOM 642 C CA . LYS A 1 81 ? 5.422 -4.689 -13.137 1.00 93.44 81 LYS A CA 1
ATOM 643 C C . LYS A 1 81 ? 6.686 -5.556 -13.211 1.00 93.44 81 LYS A C 1
ATOM 645 O O . LYS A 1 81 ? 7.495 -5.355 -14.104 1.00 93.44 81 LYS A O 1
ATOM 650 N N . LEU A 1 82 ? 6.863 -6.500 -12.286 1.00 95.19 82 LEU A N 1
ATOM 651 C CA . LEU A 1 82 ? 7.969 -7.462 -12.316 1.00 95.19 82 LEU A CA 1
ATOM 652 C C . LEU A 1 82 ? 7.799 -8.526 -13.406 1.00 95.19 82 LEU A C 1
ATOM 654 O O . LEU A 1 82 ? 8.807 -8.998 -13.927 1.00 95.19 82 LEU A O 1
ATOM 658 N N . ASP A 1 83 ? 6.559 -8.883 -13.747 1.00 95.88 83 ASP A N 1
ATOM 659 C CA . ASP A 1 83 ? 6.257 -9.807 -14.847 1.00 95.88 83 ASP A CA 1
ATOM 660 C C . ASP A 1 83 ? 6.549 -9.176 -16.228 1.00 95.88 83 ASP A C 1
ATOM 662 O O . ASP A 1 83 ? 6.883 -9.888 -17.174 1.00 95.88 83 ASP A O 1
ATOM 666 N N . ASP A 1 84 ? 6.486 -7.843 -16.342 1.00 95.62 84 ASP A N 1
ATOM 667 C CA . ASP A 1 84 ? 6.868 -7.081 -17.540 1.00 95.62 84 ASP A CA 1
ATOM 668 C C . ASP A 1 84 ? 8.344 -6.643 -17.499 1.00 95.62 84 ASP A C 1
ATOM 670 O O . ASP A 1 84 ? 8.692 -5.490 -17.231 1.00 95.62 84 ASP A O 1
ATOM 674 N N . GLU A 1 85 ? 9.246 -7.587 -17.773 1.00 95.38 85 GLU A N 1
ATOM 675 C CA . GLU A 1 85 ? 10.692 -7.336 -17.759 1.00 95.38 85 GLU A CA 1
ATOM 676 C C . GLU A 1 85 ? 11.122 -6.242 -18.751 1.00 95.38 85 GLU A C 1
ATOM 678 O O . GLU A 1 85 ? 11.999 -5.429 -18.441 1.00 95.38 85 GLU A O 1
ATOM 683 N N . VAL A 1 86 ? 10.509 -6.208 -19.938 1.00 96.62 86 VAL A N 1
ATOM 684 C CA . VAL A 1 86 ? 10.845 -5.232 -20.982 1.00 96.62 86 VAL A CA 1
ATOM 685 C C . VAL A 1 86 ? 10.421 -3.834 -20.542 1.00 96.62 86 VAL A C 1
ATOM 687 O O . VAL A 1 86 ? 11.244 -2.916 -20.570 1.00 96.62 86 VAL A O 1
ATOM 690 N N . GLY A 1 87 ? 9.183 -3.673 -20.069 1.00 95.88 87 GLY A N 1
ATOM 691 C CA . GLY A 1 87 ? 8.699 -2.401 -19.539 1.00 95.88 87 GLY A CA 1
ATOM 692 C C . GLY A 1 87 ? 9.502 -1.931 -18.328 1.00 95.88 87 GLY A C 1
ATOM 693 O O . GLY A 1 87 ? 9.820 -0.744 -18.226 1.00 95.88 87 GLY A O 1
ATOM 694 N N . LEU A 1 88 ? 9.921 -2.849 -17.450 1.00 96.12 88 LEU A N 1
ATOM 695 C CA . LEU A 1 88 ? 10.778 -2.517 -16.313 1.00 96.12 88 LEU A CA 1
ATOM 696 C C . LEU A 1 88 ? 12.153 -1.993 -16.753 1.00 96.12 88 LEU A C 1
ATOM 698 O O . LEU A 1 88 ? 12.620 -1.006 -16.188 1.00 96.12 88 LEU A O 1
ATOM 702 N N . ARG A 1 89 ? 12.788 -2.595 -17.769 1.00 96.69 89 ARG A N 1
ATOM 703 C CA . ARG A 1 89 ? 14.061 -2.094 -18.327 1.00 96.69 89 ARG A CA 1
ATOM 704 C C . ARG A 1 89 ? 13.917 -0.699 -18.920 1.00 96.69 89 ARG A C 1
ATOM 706 O O . ARG A 1 89 ? 14.732 0.169 -18.622 1.00 96.69 89 ARG A O 1
ATOM 713 N N . VAL A 1 90 ? 12.875 -0.482 -19.722 1.00 96.81 90 VAL A N 1
ATOM 714 C CA . VAL A 1 90 ? 12.607 0.819 -20.352 1.00 96.81 90 VAL A CA 1
ATOM 715 C C . VAL A 1 90 ? 12.379 1.898 -19.291 1.00 96.81 90 VAL A C 1
ATOM 717 O O . VAL A 1 90 ? 12.962 2.978 -19.381 1.00 96.81 90 VAL A O 1
ATOM 720 N N . ALA A 1 91 ? 11.579 1.599 -18.264 1.00 93.69 91 ALA A N 1
ATOM 721 C CA . ALA A 1 91 ? 11.358 2.510 -17.145 1.00 93.69 91 ALA A CA 1
ATOM 722 C C . ALA A 1 91 ? 12.660 2.802 -16.383 1.00 93.69 91 ALA A C 1
ATOM 724 O O . ALA A 1 91 ? 12.974 3.964 -16.154 1.00 93.69 91 ALA A O 1
ATOM 725 N N . ALA A 1 92 ? 13.458 1.775 -16.072 1.00 94.88 92 ALA A N 1
ATOM 726 C CA . ALA A 1 92 ? 14.720 1.945 -15.357 1.00 94.88 92 ALA A CA 1
ATOM 727 C C . ALA A 1 92 ? 15.680 2.887 -16.101 1.00 94.88 92 ALA A C 1
ATOM 729 O O . ALA A 1 92 ? 16.199 3.827 -15.504 1.00 94.88 92 ALA A O 1
ATOM 730 N N . THR A 1 93 ? 15.842 2.701 -17.418 1.00 95.38 93 THR A N 1
ATOM 731 C CA . THR A 1 93 ? 16.661 3.589 -18.258 1.00 95.38 93 THR A CA 1
ATOM 732 C C . THR A 1 93 ? 16.141 5.024 -18.260 1.00 95.38 93 THR A C 1
ATOM 734 O O . THR A 1 93 ? 16.936 5.954 -18.148 1.00 95.38 93 THR A O 1
ATOM 737 N N . ARG A 1 94 ? 14.818 5.218 -18.357 1.00 95.12 94 ARG A N 1
ATOM 738 C CA . ARG A 1 94 ? 14.198 6.551 -18.290 1.00 95.12 94 ARG A CA 1
ATOM 739 C C . ARG A 1 94 ? 14.465 7.240 -16.951 1.00 95.12 94 ARG A C 1
ATOM 741 O O . ARG A 1 94 ? 14.705 8.443 -16.935 1.00 95.12 94 ARG A O 1
ATOM 748 N N . ASP A 1 95 ? 14.448 6.475 -15.867 1.00 91.50 95 ASP A N 1
ATOM 749 C CA . ASP A 1 95 ? 14.663 6.964 -14.505 1.00 91.50 95 ASP A CA 1
ATOM 750 C C . ASP A 1 95 ? 16.163 7.065 -14.143 1.00 91.50 95 ASP A C 1
ATOM 752 O O . ASP A 1 95 ? 16.506 7.392 -13.010 1.00 91.50 95 ASP A O 1
ATOM 756 N N . GLY A 1 96 ? 17.075 6.778 -15.085 1.00 95.19 96 GLY A N 1
ATOM 757 C CA . GLY A 1 96 ? 18.525 6.818 -14.855 1.00 95.19 96 GLY A CA 1
ATOM 758 C C . GLY A 1 96 ? 19.044 5.724 -13.914 1.00 95.19 96 GLY A C 1
ATOM 759 O O . GLY A 1 96 ? 20.125 5.866 -13.347 1.00 95.19 96 GLY A O 1
ATOM 760 N N . SER A 1 97 ? 18.287 4.639 -13.740 1.00 95.44 97 SER A N 1
ATOM 761 C CA . SER A 1 97 ? 18.618 3.506 -12.869 1.00 95.44 97 SER A CA 1
ATOM 762 C C . SER A 1 97 ? 18.958 2.250 -13.672 1.00 95.44 97 SER A C 1
ATOM 764 O O . SER A 1 97 ? 18.538 2.080 -14.823 1.00 95.44 97 SER A O 1
ATOM 766 N N . SER A 1 98 ? 19.722 1.333 -13.074 1.00 96.75 98 SER A N 1
ATOM 767 C CA . SER A 1 98 ? 19.919 0.024 -13.687 1.00 96.75 98 SER A CA 1
ATOM 768 C C . SER A 1 98 ? 18.660 -0.835 -13.535 1.00 96.75 98 SER A C 1
ATOM 770 O O . SER A 1 98 ? 17.892 -0.705 -12.580 1.00 96.75 98 SER A O 1
ATOM 772 N N . TYR A 1 99 ? 18.460 -1.771 -14.465 1.00 95.88 99 TYR A N 1
ATOM 773 C CA . TYR A 1 99 ? 17.377 -2.753 -14.363 1.00 95.88 99 TYR A CA 1
ATOM 774 C C . TYR A 1 99 ? 17.416 -3.534 -13.041 1.00 95.88 99 TYR A C 1
ATOM 776 O O . TYR A 1 99 ? 16.366 -3.821 -12.467 1.00 95.88 99 TYR A O 1
ATOM 784 N N . LEU A 1 100 ? 18.615 -3.885 -12.562 1.00 96.88 100 LEU A N 1
ATOM 785 C CA . LEU A 1 100 ? 18.773 -4.652 -11.329 1.00 96.88 100 LEU A CA 1
ATOM 786 C C . LEU A 1 100 ? 18.400 -3.824 -10.100 1.00 96.88 100 LEU A C 1
ATOM 788 O O . LEU A 1 100 ? 17.702 -4.354 -9.240 1.00 96.88 100 LEU A O 1
ATOM 792 N N . ASP A 1 101 ? 18.772 -2.544 -10.055 1.00 96.69 101 ASP A N 1
ATOM 793 C CA . ASP A 1 101 ? 18.402 -1.649 -8.951 1.00 96.69 101 ASP A CA 1
ATOM 794 C C . ASP A 1 101 ? 16.888 -1.436 -8.915 1.00 96.69 101 ASP A C 1
ATOM 796 O O . ASP A 1 101 ? 16.247 -1.613 -7.878 1.00 96.69 101 ASP A O 1
ATOM 800 N N . ALA A 1 102 ? 16.287 -1.154 -10.077 1.00 95.62 102 ALA A N 1
ATOM 801 C CA . ALA A 1 102 ? 14.842 -1.005 -10.196 1.00 95.62 102 ALA A CA 1
ATOM 802 C C . ALA A 1 102 ? 14.113 -2.283 -9.753 1.00 95.62 102 ALA A C 1
ATOM 804 O O . ALA A 1 102 ? 13.137 -2.217 -9.004 1.00 95.62 102 ALA A O 1
ATOM 805 N N . ARG A 1 103 ? 14.598 -3.457 -10.178 1.00 96.94 103 ARG A N 1
ATOM 806 C CA . ARG A 1 103 ? 14.034 -4.756 -9.795 1.00 96.94 103 ARG A CA 1
ATOM 807 C C . ARG A 1 103 ? 14.201 -5.047 -8.305 1.00 96.94 103 ARG A C 1
ATOM 809 O O . ARG A 1 103 ? 13.251 -5.538 -7.703 1.00 96.94 103 ARG A O 1
ATOM 816 N N . MET A 1 104 ? 15.365 -4.759 -7.724 1.00 96.75 104 MET A N 1
ATOM 817 C CA . MET A 1 104 ? 15.627 -4.960 -6.296 1.00 96.75 104 MET A CA 1
ATOM 818 C C . MET A 1 104 ? 14.645 -4.151 -5.458 1.00 96.75 104 MET A C 1
ATOM 820 O O . MET A 1 104 ? 13.929 -4.720 -4.643 1.00 96.75 104 MET A O 1
ATOM 824 N N . ARG A 1 105 ? 14.503 -2.862 -5.765 1.00 95.75 105 ARG A N 1
ATOM 825 C CA . ARG A 1 105 ? 13.584 -1.968 -5.058 1.00 95.75 105 ARG A CA 1
ATOM 826 C C . ARG A 1 105 ? 12.128 -2.448 -5.101 1.00 95.75 105 ARG A C 1
ATOM 828 O O . ARG A 1 105 ? 11.395 -2.343 -4.124 1.00 95.75 105 ARG A O 1
ATOM 835 N N . LEU A 1 106 ? 11.684 -3.002 -6.235 1.00 96.56 106 LEU A N 1
ATOM 836 C CA . LEU A 1 106 ? 10.349 -3.605 -6.333 1.00 96.56 106 LEU A CA 1
ATOM 837 C C . LEU A 1 106 ? 10.207 -4.855 -5.454 1.00 96.56 106 LEU A C 1
ATOM 839 O O . LEU A 1 106 ? 9.147 -5.061 -4.870 1.00 96.56 106 LEU A O 1
ATOM 843 N N . LEU A 1 107 ? 11.242 -5.696 -5.378 1.00 96.50 107 LEU A N 1
ATOM 844 C CA . LEU A 1 107 ? 11.245 -6.890 -4.530 1.00 96.50 107 LEU A CA 1
ATOM 845 C C . LEU A 1 107 ? 11.251 -6.526 -3.042 1.00 96.50 107 LEU A C 1
ATOM 847 O O . LEU A 1 107 ? 10.482 -7.116 -2.291 1.00 96.50 107 LEU A O 1
ATOM 851 N N . GLU A 1 108 ? 12.027 -5.519 -2.642 1.00 95.19 108 GLU A N 1
ATOM 852 C CA . GLU A 1 108 ? 12.046 -4.997 -1.270 1.00 95.19 108 GLU A CA 1
ATOM 853 C C . GLU A 1 108 ? 10.647 -4.544 -0.835 1.00 95.19 108 GLU A C 1
ATOM 855 O O . GLU A 1 108 ? 10.151 -4.969 0.207 1.00 95.19 108 GLU A O 1
ATOM 860 N N . PHE A 1 109 ? 9.939 -3.797 -1.687 1.00 96.81 109 PHE A N 1
ATOM 861 C CA . PHE A 1 109 ? 8.561 -3.394 -1.399 1.00 96.81 109 PHE A CA 1
ATOM 862 C C . PHE A 1 109 ? 7.569 -4.576 -1.319 1.00 96.81 109 PHE A C 1
ATOM 864 O O . PHE A 1 109 ? 6.573 -4.529 -0.587 1.00 96.81 109 PHE A O 1
ATOM 871 N N . LEU A 1 110 ? 7.802 -5.665 -2.062 1.00 95.94 110 LEU A N 1
ATOM 872 C CA . LEU A 1 110 ? 6.972 -6.875 -1.957 1.00 95.94 110 LEU A CA 1
ATOM 873 C C . LEU A 1 110 ? 7.158 -7.627 -0.633 1.00 95.94 110 LEU A C 1
ATOM 875 O O . LEU A 1 110 ? 6.299 -8.447 -0.282 1.00 95.94 110 LEU A O 1
ATOM 879 N N . ASP A 1 111 ? 8.245 -7.359 0.084 1.00 92.06 111 ASP A N 1
ATOM 880 C CA . ASP A 1 111 ? 8.524 -7.926 1.399 1.00 92.06 111 ASP A CA 1
ATOM 881 C C . ASP A 1 111 ? 8.037 -7.021 2.544 1.00 92.06 111 ASP A C 1
ATOM 883 O O . ASP A 1 111 ? 7.927 -7.482 3.682 1.00 92.06 111 ASP A O 1
ATOM 887 N N . THR A 1 112 ? 7.638 -5.779 2.247 1.00 93.50 112 THR A N 1
ATOM 888 C CA . THR A 1 112 ? 7.014 -4.859 3.206 1.00 93.50 112 THR A CA 1
ATOM 889 C C . THR A 1 112 ? 5.706 -5.423 3.773 1.00 93.50 112 THR A C 1
ATOM 891 O O . THR A 1 112 ? 4.881 -6.009 3.063 1.00 93.50 112 THR A O 1
ATOM 894 N N . ALA A 1 113 ? 5.494 -5.199 5.071 1.00 91.44 113 ALA A N 1
ATOM 895 C CA . ALA A 1 113 ? 4.291 -5.544 5.817 1.00 91.44 113 ALA A CA 1
ATOM 896 C C . ALA A 1 113 ? 3.604 -4.271 6.342 1.00 91.44 113 ALA A C 1
ATOM 898 O O . ALA A 1 113 ? 4.147 -3.170 6.274 1.00 91.44 113 ALA A O 1
ATOM 899 N N . ALA A 1 114 ? 2.384 -4.399 6.869 1.00 89.88 114 ALA A N 1
ATOM 900 C CA . ALA A 1 114 ? 1.598 -3.242 7.309 1.00 89.88 114 ALA A CA 1
ATOM 901 C C . ALA A 1 114 ? 2.268 -2.423 8.431 1.00 89.88 114 ALA A C 1
ATOM 903 O O . ALA A 1 114 ? 1.998 -1.233 8.569 1.00 89.88 114 ALA A O 1
ATOM 904 N N . ASP A 1 115 ? 3.115 -3.052 9.242 1.00 89.12 115 ASP A N 1
ATOM 905 C CA . ASP A 1 115 ? 3.832 -2.446 10.362 1.00 89.12 115 ASP A CA 1
ATOM 906 C C . ASP A 1 115 ? 5.236 -1.926 10.005 1.00 89.12 115 ASP A C 1
ATOM 908 O O . ASP A 1 115 ? 5.786 -1.126 10.765 1.00 89.12 115 ASP A O 1
ATOM 912 N N . SER A 1 116 ? 5.793 -2.335 8.861 1.00 91.81 116 SER A N 1
ATOM 913 C CA . SER A 1 116 ? 7.057 -1.824 8.312 1.00 91.81 116 SER A CA 1
ATOM 914 C C . SER A 1 116 ? 6.879 -0.820 7.172 1.00 91.81 116 SER A C 1
ATOM 916 O O . SER A 1 116 ? 7.854 -0.196 6.766 1.00 91.81 116 SER A O 1
ATOM 918 N N . LEU A 1 117 ? 5.647 -0.629 6.687 1.00 94.19 117 LEU A N 1
ATOM 919 C CA . LEU A 1 117 ? 5.326 0.316 5.621 1.00 94.19 117 LEU A CA 1
ATOM 920 C C . LEU A 1 117 ? 5.693 1.756 5.998 1.00 94.19 117 LEU A C 1
ATOM 922 O O . LEU A 1 117 ? 5.198 2.299 6.991 1.00 94.19 117 LEU A O 1
ATOM 926 N N . THR A 1 118 ? 6.516 2.386 5.164 1.00 95.88 118 THR A N 1
ATOM 927 C CA . THR A 1 118 ? 6.994 3.755 5.373 1.00 95.88 118 THR A CA 1
ATOM 928 C C . THR A 1 118 ? 6.162 4.793 4.600 1.00 95.88 118 THR A C 1
ATOM 930 O O . THR A 1 118 ? 5.373 4.445 3.717 1.00 95.88 118 THR A O 1
ATOM 933 N N . PRO A 1 119 ? 6.293 6.096 4.916 1.00 96.88 119 PRO A N 1
ATOM 934 C CA . PRO A 1 119 ? 5.671 7.158 4.122 1.00 96.88 119 PRO A CA 1
ATOM 935 C C . PRO A 1 119 ? 6.165 7.193 2.672 1.00 96.88 119 PRO A C 1
ATOM 937 O O . PRO A 1 119 ? 5.347 7.372 1.773 1.00 96.88 119 PRO A O 1
ATOM 940 N N . ASP A 1 120 ? 7.458 6.953 2.453 1.00 97.06 120 ASP A N 1
ATOM 941 C CA . ASP A 1 120 ? 8.057 6.933 1.117 1.00 97.06 120 ASP A CA 1
ATOM 942 C C . ASP A 1 120 ? 7.461 5.782 0.294 1.00 97.06 120 ASP A C 1
ATOM 944 O O . ASP A 1 120 ? 7.018 5.988 -0.836 1.00 97.06 120 ASP A O 1
ATOM 948 N N . ASP A 1 121 ? 7.295 4.599 0.902 1.00 96.44 121 ASP A N 1
ATOM 949 C CA . ASP A 1 121 ? 6.596 3.478 0.265 1.00 96.44 121 ASP A CA 1
ATOM 950 C C . ASP A 1 121 ? 5.155 3.844 -0.129 1.00 96.44 121 ASP A C 1
ATOM 952 O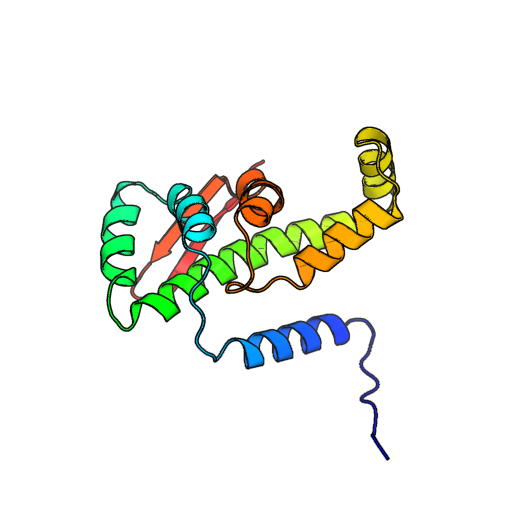 O . ASP A 1 121 ? 4.659 3.455 -1.192 1.00 96.44 121 ASP A O 1
ATOM 956 N N . CYS A 1 122 ? 4.450 4.589 0.729 1.00 96.94 122 CYS A N 1
ATOM 957 C CA . CYS A 1 122 ? 3.096 5.047 0.439 1.00 96.94 122 CYS A CA 1
ATOM 958 C C . CYS A 1 122 ? 3.072 5.967 -0.783 1.00 96.94 122 CYS A C 1
ATOM 960 O O . CYS A 1 122 ? 2.271 5.738 -1.694 1.00 96.94 122 CYS A O 1
ATOM 962 N N . GLU A 1 123 ? 3.922 6.991 -0.807 1.00 97.00 123 GLU A N 1
ATOM 963 C CA . GLU A 1 123 ? 3.996 7.961 -1.904 1.00 97.00 123 GLU A CA 1
ATOM 964 C C . GLU A 1 123 ? 4.353 7.300 -3.229 1.00 97.00 123 GLU A C 1
ATOM 966 O O . GLU A 1 123 ? 3.791 7.630 -4.274 1.00 97.00 123 GLU A O 1
ATOM 971 N N . GLU A 1 124 ? 5.233 6.312 -3.175 1.00 96.12 124 GLU A N 1
ATOM 972 C CA . GLU A 1 124 ? 5.790 5.710 -4.364 1.00 96.12 124 GLU A CA 1
ATOM 973 C C . GLU A 1 124 ? 4.942 4.556 -4.923 1.00 96.12 124 GLU A C 1
ATOM 975 O O . GLU A 1 124 ? 4.728 4.428 -6.140 1.00 96.12 124 GLU A O 1
ATOM 980 N N . PHE A 1 125 ? 4.404 3.714 -4.038 1.00 96.50 125 PHE A N 1
ATOM 981 C CA . PHE A 1 125 ? 3.735 2.471 -4.414 1.00 96.50 125 PHE A CA 1
ATOM 982 C C . PHE A 1 125 ? 2.238 2.454 -4.144 1.00 96.50 125 PHE A C 1
ATOM 984 O O . PHE A 1 125 ? 1.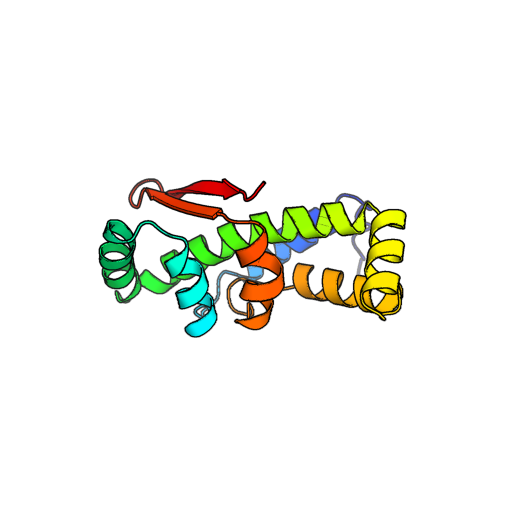528 1.737 -4.842 1.00 96.50 125 PHE A O 1
ATOM 991 N N . VAL A 1 126 ? 1.718 3.217 -3.183 1.00 96.31 126 VAL A N 1
ATOM 992 C CA . VAL A 1 126 ? 0.296 3.137 -2.803 1.00 96.31 126 VAL A CA 1
ATOM 993 C C . VAL A 1 126 ? -0.510 4.262 -3.445 1.00 96.31 126 VAL A C 1
ATOM 995 O O . VAL A 1 126 ? -1.431 3.999 -4.226 1.00 96.31 126 VAL A O 1
ATOM 998 N N . LEU A 1 127 ? -0.149 5.514 -3.156 1.00 95.75 127 LEU A N 1
ATOM 999 C CA . LEU A 1 127 ? -0.876 6.707 -3.600 1.00 95.75 127 LEU A CA 1
ATOM 1000 C C . LEU A 1 127 ? -1.062 6.779 -5.128 1.00 95.75 127 LEU A C 1
ATOM 1002 O O . LEU A 1 127 ? -2.159 7.147 -5.560 1.00 95.75 127 LEU A O 1
ATOM 1006 N N . PRO A 1 128 ? -0.088 6.372 -5.972 1.00 95.38 128 PRO A N 1
ATOM 1007 C CA . PRO A 1 128 ? -0.264 6.438 -7.420 1.00 95.38 128 PRO A CA 1
ATOM 1008 C C . PRO A 1 128 ? -1.228 5.386 -7.982 1.00 95.38 128 PRO A C 1
ATOM 1010 O O . PRO A 1 128 ? -1.668 5.533 -9.115 1.00 95.38 128 PRO A O 1
ATOM 1013 N N . ARG A 1 129 ? -1.576 4.329 -7.227 1.00 95.06 129 ARG A N 1
ATOM 1014 C CA . ARG A 1 129 ? -2.482 3.260 -7.703 1.00 95.06 129 ARG A CA 1
ATOM 1015 C C . ARG A 1 129 ? -3.870 3.302 -7.089 1.00 95.06 129 ARG A C 1
ATOM 1017 O O . ARG A 1 129 ? -4.788 2.718 -7.656 1.00 95.06 129 ARG A O 1
ATOM 1024 N N . ILE A 1 130 ? -4.040 3.959 -5.946 1.00 95.69 130 ILE A N 1
ATOM 1025 C CA . ILE A 1 130 ? -5.314 3.988 -5.227 1.00 95.69 130 ILE A CA 1
ATOM 1026 C C . ILE A 1 130 ? -5.876 5.406 -5.268 1.00 95.69 130 ILE A C 1
ATOM 1028 O O . ILE A 1 130 ? -5.237 6.368 -4.843 1.00 95.69 130 ILE A O 1
ATOM 1032 N N . ALA A 1 131 ? -7.080 5.533 -5.819 1.00 94.69 131 ALA A N 1
ATOM 1033 C CA . ALA A 1 131 ? -7.786 6.801 -5.929 1.00 94.69 131 ALA A CA 1
ATOM 1034 C C . ALA A 1 131 ? -8.549 7.102 -4.640 1.00 94.69 131 ALA A C 1
ATOM 1036 O O . ALA A 1 131 ? -8.465 8.208 -4.114 1.00 94.69 131 ALA A O 1
ATOM 1037 N N . ALA A 1 132 ? -9.275 6.101 -4.142 1.00 94.44 132 ALA A N 1
ATOM 1038 C CA . ALA A 1 132 ? -10.066 6.198 -2.929 1.00 94.44 132 ALA A CA 1
ATOM 1039 C C . ALA A 1 132 ? -10.306 4.816 -2.320 1.00 94.44 132 ALA A C 1
ATOM 1041 O O . ALA A 1 132 ? -10.168 3.792 -2.994 1.00 94.44 132 ALA A O 1
ATOM 1042 N N . TRP A 1 133 ? -10.725 4.775 -1.061 1.00 94.88 133 TRP A N 1
ATOM 1043 C CA . TRP A 1 133 ? -11.202 3.545 -0.437 1.00 94.88 133 TRP A CA 1
ATOM 1044 C C . TRP A 1 133 ? -12.268 3.819 0.623 1.00 94.88 133 TRP A C 1
ATOM 1046 O O . TRP A 1 133 ? -12.438 4.940 1.102 1.00 94.88 133 TRP A O 1
ATOM 1056 N N . ASP A 1 134 ? -12.996 2.769 0.981 1.00 91.94 134 ASP A N 1
ATOM 1057 C CA . ASP A 1 134 ? -13.997 2.780 2.036 1.00 91.94 134 ASP A CA 1
ATOM 1058 C C . ASP A 1 134 ? -14.052 1.422 2.746 1.00 91.94 134 ASP A C 1
ATOM 1060 O O . ASP A 1 134 ? -13.669 0.398 2.175 1.00 91.94 134 ASP A O 1
ATOM 1064 N N . ILE A 1 135 ? -14.535 1.417 3.987 1.00 89.88 135 ILE A N 1
ATOM 1065 C CA . ILE A 1 135 ? -14.735 0.224 4.804 1.00 89.88 135 ILE A CA 1
ATOM 1066 C C . ILE A 1 135 ? -16.101 0.256 5.487 1.00 89.88 135 ILE A C 1
ATOM 1068 O O . ILE A 1 135 ? -16.496 1.250 6.100 1.00 89.88 135 ILE A O 1
ATOM 1072 N N . GLU A 1 136 ? -16.808 -0.865 5.432 1.00 89.44 136 GLU A N 1
ATOM 1073 C CA . GLU A 1 136 ? -17.960 -1.107 6.289 1.00 89.44 136 GLU A CA 1
ATOM 1074 C C . GLU A 1 136 ? -17.490 -1.718 7.610 1.00 89.44 136 GLU A C 1
ATOM 1076 O O . GLU A 1 136 ? -16.926 -2.808 7.639 1.00 89.44 136 GLU A O 1
ATOM 1081 N N . LEU A 1 137 ? -17.662 -0.991 8.716 1.00 84.31 137 LEU A N 1
ATOM 1082 C CA . LEU A 1 137 ? -17.003 -1.322 9.987 1.00 84.31 137 LEU A CA 1
ATOM 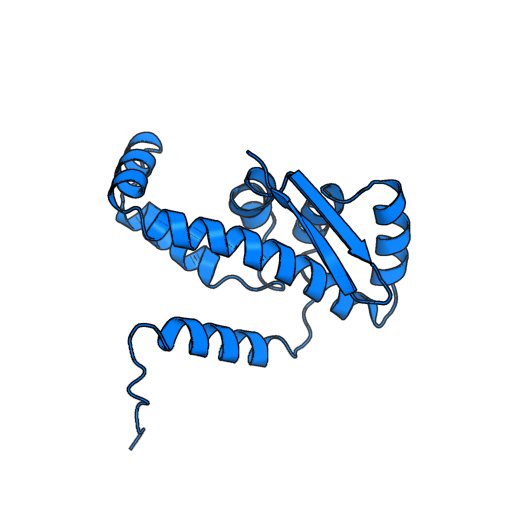1083 C C . LEU A 1 137 ? -17.502 -2.623 10.629 1.00 84.31 137 LEU A C 1
ATOM 1085 O O . LEU A 1 137 ? -16.719 -3.281 11.312 1.00 84.31 137 LEU A O 1
ATOM 1089 N N . GLU A 1 138 ? -18.762 -2.993 10.399 1.00 85.50 138 GLU A N 1
ATOM 1090 C CA . GLU A 1 138 ? -19.358 -4.216 10.953 1.00 85.50 138 GLU A CA 1
ATOM 1091 C C . GLU A 1 138 ? -18.873 -5.465 10.205 1.00 85.50 138 GLU A C 1
ATOM 1093 O O . GLU A 1 138 ? -18.395 -6.421 10.812 1.00 85.50 138 GLU A O 1
ATOM 1098 N N . THR A 1 139 ? -18.925 -5.442 8.871 1.00 87.69 139 THR A N 1
ATOM 1099 C CA . THR A 1 139 ? -18.528 -6.580 8.022 1.00 87.69 139 THR A CA 1
ATOM 1100 C C . THR A 1 139 ? -17.029 -6.611 7.732 1.00 87.69 139 THR A C 1
ATOM 1102 O O . THR A 1 139 ? -16.501 -7.626 7.280 1.00 87.69 139 THR A O 1
ATOM 1105 N N . ARG A 1 140 ? -16.334 -5.492 7.972 1.00 85.31 140 ARG A N 1
ATOM 1106 C CA . ARG A 1 140 ? -14.944 -5.232 7.568 1.00 85.31 140 ARG A CA 1
ATOM 1107 C C . ARG A 1 140 ? -14.719 -5.353 6.056 1.00 85.31 140 ARG A C 1
ATOM 1109 O O . ARG A 1 140 ? -13.578 -5.498 5.614 1.00 85.31 140 ARG A O 1
ATOM 1116 N N . ALA A 1 141 ? -15.787 -5.284 5.262 1.00 89.00 141 ALA A N 1
ATOM 1117 C CA . ALA A 1 141 ? -15.699 -5.276 3.812 1.00 89.00 141 ALA A CA 1
ATOM 1118 C C . ALA A 1 141 ? -15.090 -3.951 3.343 1.00 89.00 141 ALA A C 1
ATOM 1120 O O . ALA A 1 141 ? -15.516 -2.879 3.777 1.00 89.00 141 ALA A O 1
ATOM 1121 N N . MET A 1 142 ? -14.096 -4.026 2.457 1.00 92.25 142 MET A N 1
ATOM 1122 C CA . MET A 1 142 ? -13.436 -2.851 1.894 1.00 92.25 142 MET A CA 1
ATOM 1123 C C . MET A 1 142 ? -13.733 -2.717 0.408 1.00 92.25 142 MET A C 1
ATOM 1125 O O . MET A 1 142 ? -13.623 -3.677 -0.353 1.00 92.25 142 MET A O 1
ATOM 1129 N N . ARG A 1 143 ? -14.047 -1.492 -0.005 1.00 93.88 143 ARG A N 1
ATOM 1130 C CA . ARG A 1 143 ? -14.123 -1.085 -1.407 1.00 93.88 143 ARG A CA 1
ATOM 1131 C C . ARG A 1 143 ? -12.920 -0.207 -1.703 1.00 93.88 143 ARG A C 1
ATOM 1133 O O . ARG A 1 143 ? -12.705 0.783 -1.014 1.00 93.88 143 ARG A O 1
ATOM 1140 N N . ILE A 1 144 ? -12.152 -0.559 -2.727 1.00 94.81 144 ILE A N 1
ATOM 1141 C CA . ILE A 1 144 ? -10.940 0.162 -3.126 1.00 94.81 144 ILE A CA 1
ATOM 1142 C C . ILE A 1 144 ? -11.106 0.566 -4.588 1.00 94.81 144 ILE A C 1
ATOM 1144 O O . ILE A 1 144 ? -11.387 -0.275 -5.439 1.00 94.81 144 ILE A O 1
ATOM 1148 N N . VAL A 1 145 ? -10.959 1.857 -4.864 1.00 95.38 145 VAL A N 1
ATOM 1149 C CA . VAL A 1 145 ? -11.026 2.437 -6.205 1.00 95.38 145 VAL A CA 1
ATOM 1150 C C . VAL A 1 145 ? -9.603 2.660 -6.690 1.00 95.38 145 VAL A C 1
ATOM 1152 O O . VAL A 1 145 ? -8.808 3.326 -6.024 1.00 95.38 145 VAL A O 1
ATOM 1155 N N . LEU A 1 146 ? -9.277 2.089 -7.844 1.00 95.12 146 LEU A N 1
ATOM 1156 C CA . LEU A 1 146 ? -7.951 2.184 -8.445 1.00 95.12 146 LEU A CA 1
ATOM 1157 C C . LEU A 1 146 ? -7.839 3.466 -9.277 1.00 95.12 146 LEU A C 1
ATOM 1159 O O . LEU A 1 146 ? -8.833 3.938 -9.829 1.00 95.12 146 LEU A O 1
ATOM 1163 N N . ARG A 1 147 ? -6.633 4.028 -9.367 1.00 91.81 147 ARG A N 1
ATOM 1164 C CA . ARG A 1 147 ? -6.324 5.072 -10.351 1.00 91.81 147 ARG A CA 1
ATOM 1165 C C . ARG A 1 147 ? -6.139 4.418 -11.719 1.00 91.81 147 ARG A C 1
ATOM 1167 O O . ARG A 1 147 ? -5.486 3.379 -11.813 1.00 91.81 147 ARG A O 1
ATOM 1174 N N . SER A 1 148 ? -6.762 5.022 -12.729 1.00 71.00 148 SER A N 1
ATOM 1175 C CA . SER A 1 148 ? -6.571 4.728 -14.153 1.00 71.00 148 SER A CA 1
ATOM 1176 C C . SER A 1 148 ? -5.266 5.317 -14.661 1.00 71.00 148 SER A C 1
ATOM 1178 O O . SER A 1 148 ? -5.019 6.491 -14.296 1.00 71.00 148 SER A O 1
#

Solvent-accessible surface area (backbone atoms only — not comparable to full-atom values): 8398 Å² total; per-residue (Å²): 133,87,82,75,81,84,63,52,86,77,45,45,65,51,49,54,49,51,50,50,62,60,61,66,76,67,91,67,61,44,37,71,63,27,48,50,58,57,47,66,38,31,53,74,78,52,43,57,58,47,53,59,48,42,69,38,94,73,11,47,61,58,50,39,51,54,46,35,55,54,46,54,54,33,41,54,53,47,52,57,47,64,71,34,57,66,61,42,40,55,50,16,55,76,72,76,41,51,50,65,59,51,50,49,56,52,51,56,58,64,69,54,46,42,52,69,40,42,49,67,53,35,63,70,50,34,55,72,44,44,59,33,39,51,68,42,83,90,80,65,50,70,52,74,40,66,49,132

Mean predicted aligned error: 8.23 Å

Foldseek 3Di:
DDDDDPQDPVVVVVVLVVVVVVVVPDDFAADPLLLVLLLVQEDPVVSVVLVVCLPDPPNRVVRQLSLQVLLVQLLVVLVVLLVCLVNLCVVCVVVVHHSVVSNVVSVVSNNDGRRRDDNVCCVPRRVQFWNHKDADPVVRDIDTDTDD

Sequence (148 aa):
MAKFLRLHRNDLPTCARVERAREVVGRRRPDVRAWKLMLALGEPARQRTLARRVAKPDGGALQSLIVGRLLEVAQGFVRRKLDDEVGLRVAATRDGSSYLDARMRLLEFLDTAADSLTPDDCEEFVLPRIAAWDIELETRAMRIVLRS

Radius of gyration: 17.16 Å; Cα contacts (8 Å, |Δi|>4): 128; chains: 1; bounding box: 39×46×44 Å

Nearest PDB structures (foldseek):
  6s1k-assembly1_K  TM=3.957E-01  e=7.071E+00  Escherichia coli str. K-12 substr. MG1655star

pLDDT: mean 86.25, std 13.89, range [36.97, 97.06]

Secondary structure (DSSP, 8-state):
--------TTHHHHHHHHHHHHHTSS-PPPPHHHHHHHHHTB-HHHHHHHHHHHTSTTHHHHHHHHHHHHHHHHHHHHHHHHH-HHHHHHHHHHTT--HHHHHHHHHHHHH--TTT--HHHIIIIITTTEEEEEE-TTT--EEEEEP-